Protein AF-A0A438E6S5-F1 (afdb_monomer_lite)

Foldseek 3Di:
DDDPDDPPVVVVVVVVVVVPDPVVVVVVVVVVVPDQDFDDPPVPPVVRVVVSVVVCVVVCVVVVVVPPDPDDDDPVVVVVVVVVVVVVVVVVVVVVVVVVVVVVVVVVVVVVVVVVVD

Organism: Vitis vinifera (NCBI:txid29760)

Structure (mmCIF, N/CA/C/O backbone):
data_AF-A0A438E6S5-F1
#
_entry.id   AF-A0A438E6S5-F1
#
loop_
_atom_site.group_PDB
_atom_site.id
_atom_site.type_symbol
_atom_site.label_atom_id
_atom_site.label_alt_id
_atom_site.label_comp_id
_atom_site.label_asym_id
_atom_site.label_entity_id
_atom_site.label_seq_id
_atom_site.pdbx_PDB_ins_code
_atom_site.Cartn_x
_atom_site.Cartn_y
_atom_site.Cartn_z
_atom_site.occupancy
_atom_site.B_iso_or_equiv
_atom_site.auth_seq_id
_atom_site.auth_comp_id
_atom_site.auth_asym_id
_atom_site.auth_atom_id
_atom_site.pdbx_PDB_model_num
ATOM 1 N N . MET A 1 1 ? -60.993 33.141 28.123 1.00 36.84 1 MET A N 1
ATOM 2 C CA . MET A 1 1 ? -60.229 31.900 28.367 1.00 36.84 1 MET A CA 1
ATOM 3 C C . MET A 1 1 ? -59.637 31.459 27.041 1.00 36.84 1 MET A C 1
ATOM 5 O O . MET A 1 1 ? -60.372 30.963 26.200 1.00 36.84 1 MET A O 1
ATOM 9 N N . GLU A 1 2 ? -58.351 31.720 26.813 1.00 39.44 2 GLU A N 1
ATOM 10 C CA . GLU A 1 2 ? -57.650 31.213 25.629 1.00 39.44 2 GLU A CA 1
ATOM 11 C C . GLU A 1 2 ? -57.280 29.751 25.855 1.00 39.44 2 GLU A C 1
ATOM 13 O O . GLU A 1 2 ? -56.467 29.419 26.720 1.00 39.44 2 GLU A O 1
ATOM 18 N N . ILE A 1 3 ? -57.903 28.869 25.080 1.00 45.84 3 ILE A N 1
ATOM 19 C CA . ILE A 1 3 ? -57.551 27.455 25.044 1.00 45.84 3 ILE A CA 1
ATOM 20 C C . ILE A 1 3 ? -56.263 27.357 24.223 1.00 45.84 3 ILE A C 1
ATOM 22 O O . ILE A 1 3 ? -56.289 27.427 22.994 1.00 45.84 3 ILE A O 1
ATOM 26 N N . LYS A 1 4 ? -55.117 27.254 24.904 1.00 43.62 4 LYS A N 1
ATOM 27 C CA . LYS A 1 4 ? -53.828 27.002 24.252 1.00 43.62 4 LYS A CA 1
ATOM 28 C C . LYS A 1 4 ? -53.909 25.664 23.518 1.00 43.62 4 LYS A C 1
ATOM 30 O O . LYS A 1 4 ? -54.104 24.628 24.151 1.00 43.62 4 LYS A O 1
ATOM 35 N N . LYS A 1 5 ? -53.764 25.690 22.189 1.00 53.12 5 LYS A N 1
ATOM 36 C CA . LYS A 1 5 ? -53.598 24.468 21.395 1.00 53.12 5 LYS A CA 1
ATOM 37 C C . LYS A 1 5 ? -52.369 23.715 21.905 1.00 53.12 5 LYS A C 1
ATOM 39 O O . LYS A 1 5 ? -51.329 24.311 22.177 1.00 53.12 5 LYS A O 1
ATOM 44 N N . ASN A 1 6 ? -52.535 22.414 22.097 1.00 49.59 6 ASN A N 1
ATOM 45 C CA . ASN A 1 6 ? -51.537 21.534 22.681 1.00 49.59 6 ASN A CA 1
ATOM 46 C C . ASN A 1 6 ? -50.340 21.434 21.716 1.00 49.59 6 ASN A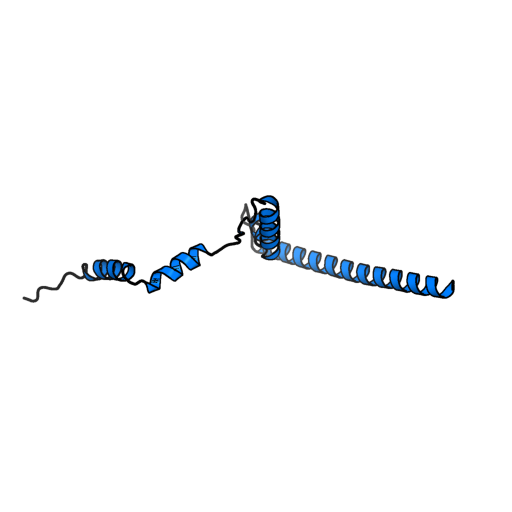 C 1
ATOM 48 O O . ASN A 1 6 ? -50.488 20.946 20.600 1.00 49.59 6 ASN A O 1
ATOM 52 N N . ASN A 1 7 ? -49.151 21.874 22.139 1.00 52.03 7 ASN A N 1
ATOM 53 C CA . ASN A 1 7 ? -47.928 21.936 21.315 1.00 52.03 7 ASN A CA 1
ATOM 54 C C . ASN A 1 7 ? -47.437 20.567 20.783 1.00 52.03 7 ASN A C 1
ATOM 56 O O . ASN A 1 7 ? -46.443 20.500 20.064 1.00 52.03 7 ASN A O 1
ATOM 60 N N . ASN A 1 8 ? -48.116 19.474 21.138 1.00 50.16 8 ASN A N 1
ATOM 61 C CA . ASN A 1 8 ? -47.724 18.108 20.806 1.00 50.16 8 ASN A CA 1
ATOM 62 C C . ASN A 1 8 ? -48.257 17.620 19.446 1.00 50.16 8 ASN A C 1
ATOM 64 O O . ASN A 1 8 ? -47.701 16.666 18.907 1.00 50.16 8 ASN A O 1
ATOM 68 N N . GLU A 1 9 ? -49.273 18.261 18.858 1.00 50.72 9 GLU A N 1
ATOM 69 C CA . GLU A 1 9 ? -49.809 17.846 17.545 1.00 50.72 9 GLU A CA 1
ATOM 70 C C . GLU A 1 9 ? -48.877 18.236 16.381 1.00 50.72 9 GLU A C 1
ATOM 72 O O . GLU A 1 9 ? -48.702 17.461 15.438 1.00 50.72 9 GLU A O 1
ATOM 77 N N . SER A 1 10 ? -48.157 19.358 16.509 1.00 48.53 10 SER A N 1
ATOM 78 C CA . SER A 1 10 ? -47.270 19.888 15.459 1.00 48.53 10 SER A CA 1
ATOM 79 C C . SER A 1 10 ? -46.123 18.937 15.082 1.00 48.53 10 SER A C 1
ATOM 81 O O . SER A 1 10 ? -45.764 18.827 13.910 1.00 48.53 10 SER A O 1
ATOM 83 N N . TYR A 1 11 ? -45.575 18.188 16.046 1.00 52.12 11 TYR A N 1
ATOM 84 C CA . TYR A 1 11 ? -44.462 17.262 15.791 1.00 52.12 11 TYR A CA 1
ATOM 85 C C . TYR A 1 11 ? -44.908 15.955 15.127 1.00 52.12 11 TYR A C 1
ATOM 87 O O . TYR A 1 11 ? -44.138 15.338 14.387 1.00 52.12 11 TYR A O 1
ATOM 95 N N . SER A 1 12 ? -46.144 15.523 15.387 1.00 51.56 12 SER A N 1
ATOM 96 C CA . SER A 1 12 ? -46.706 14.310 14.790 1.00 51.56 12 SER A CA 1
ATOM 97 C C . SER A 1 12 ? -47.113 14.521 13.331 1.00 51.56 12 SER A C 1
ATOM 99 O O . SER A 1 12 ? -46.824 13.668 12.492 1.00 51.56 12 SER A O 1
ATOM 101 N N . GLU A 1 13 ? -47.676 15.689 13.010 1.00 55.78 13 GLU A N 1
ATOM 102 C CA . GLU A 1 13 ? -48.055 16.066 11.646 1.00 55.78 13 GLU A CA 1
ATOM 103 C C . GLU A 1 13 ? -46.830 16.310 10.762 1.00 55.78 13 GLU A C 1
ATOM 105 O O . GLU A 1 13 ? -46.751 15.737 9.676 1.00 55.78 13 GLU A O 1
ATOM 110 N N . ALA A 1 14 ? -45.815 17.025 11.265 1.00 56.00 14 ALA A N 1
ATOM 111 C CA . ALA A 1 14 ? -44.563 17.237 10.537 1.00 56.00 14 ALA A CA 1
ATOM 112 C C . ALA A 1 14 ? -43.899 15.903 10.150 1.00 56.00 14 ALA A C 1
ATOM 114 O O . ALA A 1 14 ? -43.452 15.716 9.020 1.00 56.00 14 ALA A O 1
ATOM 115 N N . ARG A 1 15 ? -43.888 14.917 11.059 1.00 53.41 15 ARG A N 1
ATOM 116 C CA . ARG A 1 15 ? -43.312 13.584 10.808 1.00 53.41 15 ARG A CA 1
ATOM 117 C C . ARG A 1 15 ? -44.060 12.800 9.723 1.00 53.41 15 ARG A C 1
ATOM 119 O O . ARG A 1 15 ? -43.430 12.030 8.999 1.00 53.41 15 ARG A O 1
ATOM 126 N N . LEU A 1 16 ? -45.375 12.983 9.611 1.00 54.84 16 LEU A N 1
ATOM 127 C CA . LEU A 1 16 ? -46.201 12.366 8.568 1.00 54.84 16 LEU A CA 1
ATOM 128 C C . LEU A 1 16 ? -46.082 13.107 7.226 1.00 54.84 16 LEU A C 1
ATOM 130 O O . LEU A 1 16 ? -46.126 12.473 6.172 1.00 54.84 16 LEU A O 1
ATOM 134 N N . GLU A 1 17 ? -45.862 14.420 7.254 1.00 54.72 17 GLU A N 1
ATOM 135 C CA . GLU A 1 17 ? -45.650 15.259 6.071 1.00 54.72 17 GLU A CA 1
ATOM 136 C C . GLU A 1 17 ? -44.312 14.950 5.374 1.00 54.72 17 GLU A C 1
ATOM 138 O O . GLU A 1 17 ? -44.272 14.789 4.151 1.00 54.72 17 GLU A O 1
ATOM 143 N N . TYR A 1 18 ? -43.239 14.709 6.139 1.00 55.97 18 TYR A N 1
ATOM 144 C CA . TYR A 1 18 ? -41.936 14.288 5.597 1.00 55.97 18 TYR A CA 1
ATOM 145 C C . TYR A 1 18 ? -41.964 12.935 4.865 1.00 55.97 18 TYR A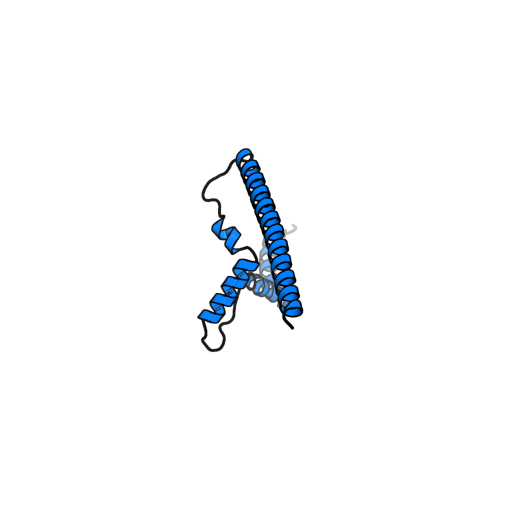 C 1
ATOM 147 O O . TYR A 1 18 ? -41.136 12.698 3.987 1.00 55.97 18 TYR A O 1
ATOM 155 N N . LEU A 1 19 ? -42.911 12.048 5.188 1.00 53.31 19 LEU A N 1
ATOM 156 C CA . LEU A 1 19 ? -43.053 10.736 4.538 1.00 53.31 19 LEU A CA 1
ATOM 157 C C . LEU A 1 19 ? -43.892 10.783 3.247 1.00 53.31 19 LEU A C 1
ATOM 159 O O . LEU A 1 19 ? -43.928 9.799 2.500 1.00 53.31 19 LEU A O 1
ATOM 163 N N . ARG A 1 20 ? -44.567 11.907 2.970 1.00 51.16 20 ARG A N 1
ATOM 164 C CA . ARG A 1 20 ? -45.484 12.078 1.831 1.00 51.16 20 ARG A CA 1
ATOM 165 C C . ARG A 1 20 ? -44.813 12.709 0.601 1.00 51.16 20 ARG A C 1
ATOM 167 O O . ARG A 1 20 ? -45.317 12.532 -0.506 1.00 51.16 20 ARG A O 1
ATOM 174 N N . THR A 1 21 ? -43.674 13.388 0.748 1.00 51.06 21 THR A N 1
ATOM 175 C CA . THR A 1 21 ? -42.969 14.038 -0.371 1.00 51.06 21 THR A CA 1
ATOM 176 C C . THR A 1 21 ? -42.160 13.024 -1.208 1.00 51.06 21 THR A C 1
ATOM 178 O O . THR A 1 21 ? -41.322 12.302 -0.667 1.00 51.06 21 THR A O 1
ATOM 181 N N . PRO A 1 22 ? -42.363 12.929 -2.539 1.00 52.41 22 PRO A N 1
ATOM 182 C CA . PRO A 1 22 ? -41.597 12.017 -3.402 1.00 52.41 22 PRO A CA 1
ATOM 183 C C . PRO A 1 22 ? -40.106 12.375 -3.509 1.00 52.41 22 PRO A C 1
ATOM 185 O O . PRO A 1 22 ? -39.283 11.512 -3.807 1.00 52.41 22 PRO A O 1
ATOM 188 N N . GLU A 1 23 ? -39.751 13.636 -3.249 1.00 52.16 23 GLU A N 1
ATOM 189 C CA . GLU A 1 23 ? -38.403 14.182 -3.457 1.00 52.16 23 GLU A CA 1
ATOM 190 C C . GLU A 1 23 ? -37.382 13.820 -2.365 1.00 52.16 23 GLU A C 1
ATOM 192 O O . GLU A 1 23 ? -36.185 14.035 -2.550 1.00 52.16 23 GLU A O 1
ATOM 197 N N . SER A 1 24 ? -37.817 13.225 -1.249 1.00 50.09 24 SER A N 1
ATOM 198 C CA . SER A 1 24 ? -36.941 12.752 -0.160 1.00 50.09 24 SER A CA 1
ATOM 199 C C . SER A 1 24 ? -36.489 11.289 -0.325 1.00 50.09 24 SER A C 1
ATOM 201 O O . SER A 1 24 ? -35.513 10.846 0.286 1.00 50.09 24 SER A O 1
ATOM 203 N N . ARG A 1 25 ? -37.144 10.528 -1.214 1.00 48.66 25 ARG A N 1
ATOM 204 C CA . ARG A 1 25 ? -36.810 9.130 -1.543 1.00 48.66 25 ARG A CA 1
ATOM 205 C C . ARG A 1 25 ? -35.460 8.909 -2.253 1.00 48.66 25 ARG A C 1
ATOM 207 O O . ARG A 1 25 ? -34.826 7.899 -1.936 1.00 48.66 25 ARG A O 1
ATOM 214 N N . PRO A 1 26 ? -34.937 9.801 -3.126 1.00 52.44 26 PRO A N 1
ATOM 215 C CA . PRO A 1 26 ? -33.657 9.540 -3.782 1.00 52.44 26 PRO A CA 1
ATOM 216 C C . PRO A 1 26 ? -32.486 9.567 -2.796 1.00 52.44 26 PRO A C 1
ATOM 218 O O . PRO A 1 26 ? -31.505 8.861 -3.005 1.00 52.44 26 PRO A O 1
ATOM 221 N N . GLN A 1 27 ? -32.566 10.333 -1.700 1.00 51.75 27 GLN A N 1
ATOM 222 C CA . GLN A 1 27 ? -31.463 10.416 -0.737 1.00 51.75 27 GLN A CA 1
ATOM 223 C C . GLN A 1 27 ? -31.280 9.118 0.057 1.00 51.75 27 GLN A C 1
ATOM 225 O O . GLN A 1 27 ? -30.138 8.743 0.324 1.00 51.75 27 GLN A O 1
ATOM 230 N N . LEU A 1 28 ? -32.366 8.404 0.378 1.00 52.62 28 LEU A N 1
ATOM 231 C CA . LEU A 1 28 ? -32.299 7.119 1.078 1.00 52.62 28 LEU A CA 1
ATOM 232 C C . LEU A 1 28 ? -31.751 6.012 0.163 1.00 52.62 28 LEU A C 1
ATOM 234 O O . LEU A 1 28 ? -30.877 5.248 0.577 1.00 52.62 28 LEU A O 1
ATOM 238 N N . GLU A 1 29 ? -32.184 5.978 -1.101 1.00 54.56 29 GLU A N 1
ATOM 239 C CA . GLU A 1 29 ? -31.634 5.066 -2.111 1.00 54.56 29 GLU A CA 1
ATOM 240 C C . GLU A 1 29 ? -30.152 5.367 -2.386 1.00 54.56 29 GLU A C 1
ATOM 242 O O . GLU A 1 29 ? -29.328 4.455 -2.360 1.00 54.56 29 GLU A O 1
ATOM 247 N N . LEU A 1 30 ? -29.761 6.641 -2.526 1.00 52.91 30 LEU A N 1
ATOM 248 C CA . LEU A 1 30 ? -28.362 7.070 -2.679 1.00 52.91 30 LEU A CA 1
ATOM 249 C C . LEU A 1 30 ? -27.490 6.706 -1.465 1.00 52.91 30 LEU A C 1
ATOM 251 O O . LEU A 1 30 ? -26.311 6.384 -1.630 1.00 52.91 30 LEU A O 1
ATOM 255 N N . GLN A 1 31 ? -28.041 6.720 -0.247 1.00 53.09 31 GLN A N 1
ATOM 256 C CA . GLN A 1 31 ? -27.329 6.287 0.961 1.00 53.09 31 GLN A CA 1
ATOM 257 C C . GLN A 1 31 ? -27.086 4.773 0.974 1.00 53.09 31 GLN A C 1
ATOM 259 O O . GLN A 1 31 ? -26.007 4.340 1.381 1.00 53.09 31 GLN A O 1
ATOM 264 N N . GLN A 1 32 ? -28.028 3.977 0.457 1.00 51.97 32 GLN A N 1
ATOM 265 C CA . GLN A 1 32 ? -27.850 2.535 0.241 1.00 51.97 32 GLN A CA 1
ATOM 266 C C . GLN A 1 32 ? -26.841 2.231 -0.878 1.00 51.97 32 GLN A C 1
ATOM 268 O O . GLN A 1 32 ? -26.284 1.132 -0.938 1.00 51.97 32 GLN A O 1
ATOM 273 N N . LEU A 1 33 ? -26.539 3.206 -1.748 1.00 53.94 33 LEU A N 1
ATOM 274 C CA . LEU A 1 33 ? -25.491 3.067 -2.758 1.00 53.94 33 LEU A CA 1
ATOM 275 C C . LEU A 1 33 ? -24.055 3.229 -2.205 1.00 53.94 33 LEU A C 1
ATOM 277 O O . LEU A 1 33 ? -23.101 3.094 -2.977 1.00 53.94 33 LEU A O 1
ATOM 281 N N . ARG A 1 34 ? -23.865 3.481 -0.901 1.00 65.00 34 ARG A N 1
ATOM 282 C CA . ARG A 1 34 ? -22.537 3.659 -0.284 1.00 65.00 34 ARG A CA 1
ATOM 283 C C . ARG A 1 34 ? -21.793 2.322 -0.150 1.00 65.00 34 ARG A C 1
ATOM 285 O O . ARG A 1 34 ? -22.156 1.482 0.663 1.00 65.00 34 ARG A O 1
ATOM 292 N N . GLY A 1 35 ? -20.724 2.135 -0.930 1.00 78.19 35 GLY A N 1
ATOM 293 C CA . GLY A 1 35 ? -19.821 0.980 -0.824 1.00 78.19 35 GLY A CA 1
ATOM 294 C C . GLY A 1 35 ? -19.293 0.470 -2.167 1.0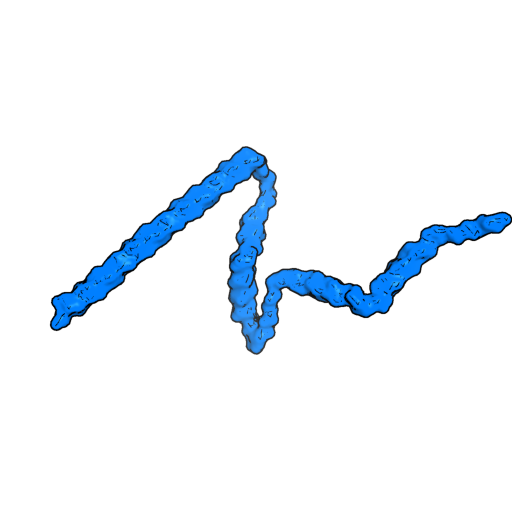0 78.19 35 GLY A C 1
ATOM 295 O O . GLY A 1 35 ? -19.704 0.919 -3.238 1.00 78.19 35 GLY A O 1
ATOM 296 N N . ILE A 1 36 ? -18.367 -0.490 -2.119 1.00 86.00 36 ILE A N 1
ATOM 297 C CA . ILE A 1 36 ? -17.840 -1.155 -3.319 1.00 86.00 36 ILE A CA 1
ATOM 298 C C . ILE A 1 36 ? -18.803 -2.268 -3.699 1.00 86.00 36 ILE A C 1
ATOM 300 O O . ILE A 1 36 ? -18.938 -3.253 -2.982 1.00 86.00 36 ILE A O 1
ATOM 304 N N . ARG A 1 37 ? -19.472 -2.109 -4.839 1.00 88.00 37 ARG A N 1
ATOM 305 C CA . ARG A 1 37 ? -20.431 -3.084 -5.361 1.00 88.00 37 ARG A CA 1
ATOM 306 C C . ARG A 1 37 ? -20.089 -3.436 -6.794 1.00 88.00 37 ARG A C 1
ATOM 308 O O . ARG A 1 37 ? -19.539 -2.615 -7.534 1.00 88.00 37 ARG A O 1
ATOM 315 N N . VAL A 1 38 ? -20.409 -4.666 -7.170 1.00 88.62 38 VAL A N 1
ATOM 316 C CA . VAL A 1 38 ? -20.160 -5.203 -8.506 1.00 88.62 38 VAL A CA 1
ATOM 317 C C . VAL A 1 38 ? -21.368 -6.041 -8.901 1.00 88.62 38 VAL A C 1
ATOM 319 O O . VAL A 1 38 ? -21.853 -6.835 -8.101 1.00 88.62 38 VAL A O 1
ATOM 322 N N . LYS A 1 39 ? -21.871 -5.843 -10.121 1.00 91.56 39 LYS A N 1
ATOM 323 C CA . LYS A 1 39 ? -22.909 -6.700 -10.696 1.00 91.56 39 LYS A CA 1
ATOM 324 C C . LYS A 1 39 ? -22.239 -7.940 -11.280 1.00 91.56 39 LYS A C 1
ATOM 326 O O . LYS A 1 39 ? -21.283 -7.810 -12.042 1.00 91.56 39 LYS A O 1
ATOM 331 N N . VAL A 1 40 ? -22.750 -9.120 -10.944 1.00 94.38 40 VAL A N 1
ATOM 332 C CA . VAL A 1 40 ? -22.317 -10.369 -11.577 1.00 94.38 40 VAL A CA 1
ATOM 333 C C . VAL A 1 40 ? -22.962 -10.441 -12.958 1.00 94.38 40 VAL A C 1
ATOM 335 O O . VAL A 1 40 ? -24.185 -10.388 -13.083 1.00 94.38 40 VAL A O 1
ATOM 338 N N . LEU A 1 41 ? -22.136 -10.508 -13.998 1.00 92.00 41 LEU A N 1
ATOM 339 C CA . LEU A 1 41 ? -22.583 -10.659 -15.380 1.00 92.00 41 LEU A CA 1
ATOM 340 C C . LEU A 1 41 ? -22.344 -12.101 -15.825 1.00 92.00 41 LEU A C 1
ATOM 342 O O . LEU A 1 41 ? -21.338 -12.704 -15.451 1.00 92.00 41 LEU A O 1
ATOM 346 N N . ASN A 1 42 ? -23.262 -12.645 -16.626 1.00 91.50 42 ASN A N 1
ATOM 347 C CA . ASN A 1 42 ? -23.131 -13.957 -17.274 1.00 91.50 42 ASN A CA 1
ATOM 348 C C . ASN A 1 42 ? -22.846 -15.119 -16.301 1.00 91.50 42 ASN A C 1
ATOM 350 O O . ASN A 1 42 ? -22.124 -16.049 -16.642 1.00 91.50 42 ASN A O 1
ATOM 354 N N . GLY A 1 43 ? -23.346 -15.032 -15.062 1.00 92.31 43 GLY A N 1
ATOM 355 C CA . GLY A 1 43 ? -23.106 -16.039 -14.022 1.00 92.31 43 GLY A CA 1
ATOM 356 C C . GLY A 1 43 ? -21.651 -16.146 -13.536 1.00 92.31 43 GLY A C 1
ATOM 357 O O . GLY A 1 43 ? -21.347 -17.028 -12.740 1.00 92.31 43 GLY A O 1
ATOM 358 N N . ASN A 1 44 ? -20.743 -15.261 -13.968 1.00 93.44 44 ASN A N 1
ATOM 359 C CA . ASN A 1 44 ? -19.322 -15.349 -13.630 1.00 93.44 44 ASN A CA 1
ATOM 360 C C . ASN A 1 44 ? -19.003 -14.605 -12.323 1.00 93.44 44 ASN A C 1
ATOM 362 O O . ASN A 1 44 ? -18.629 -13.426 -12.317 1.00 93.44 44 ASN A O 1
ATOM 366 N N . LEU A 1 45 ? -19.167 -15.312 -11.204 1.00 95.06 45 LEU A N 1
ATOM 367 C CA . LEU A 1 45 ? -18.911 -14.782 -9.865 1.00 95.06 45 LEU A CA 1
ATOM 368 C C . LEU A 1 45 ? -17.425 -14.477 -9.625 1.00 95.06 45 LEU A C 1
ATOM 370 O O . LEU A 1 45 ? -17.112 -13.425 -9.072 1.00 95.06 45 LEU A O 1
ATOM 374 N N . GLU A 1 46 ? -16.508 -15.343 -10.064 1.00 95.56 46 GLU A N 1
ATOM 375 C CA . GLU A 1 46 ? -15.070 -15.145 -9.835 1.00 95.56 46 GLU A CA 1
ATOM 376 C C . GLU A 1 46 ? -14.560 -13.836 -10.435 1.00 95.56 46 GLU A C 1
ATOM 378 O O . GLU A 1 46 ? -13.878 -13.055 -9.770 1.00 95.56 46 GLU A O 1
ATOM 383 N N . SER A 1 47 ? -14.956 -13.542 -11.674 1.00 93.81 47 SER A N 1
ATOM 384 C CA . SER A 1 47 ? -14.568 -12.296 -12.336 1.00 93.81 47 SER A CA 1
ATOM 385 C C . SER A 1 47 ? -15.105 -11.078 -11.586 1.00 93.81 47 SER A C 1
ATOM 387 O O . SER A 1 47 ? -14.392 -10.086 -11.408 1.00 93.81 47 SER A O 1
ATOM 389 N N . ALA A 1 48 ? -16.343 -11.156 -11.091 1.00 95.50 48 ALA A N 1
ATOM 390 C CA . ALA A 1 48 ? -16.940 -10.093 -10.291 1.00 95.50 48 ALA A CA 1
ATOM 391 C C . ALA A 1 48 ? -16.197 -9.891 -8.958 1.00 95.50 48 ALA A C 1
ATOM 393 O O . ALA A 1 48 ? -15.950 -8.747 -8.566 1.00 95.50 48 ALA A O 1
ATOM 394 N N . LEU A 1 49 ? -15.778 -10.974 -8.297 1.00 95.69 49 LEU A N 1
ATOM 395 C CA . LEU A 1 49 ? -14.994 -10.927 -7.061 1.00 95.69 49 LEU A CA 1
ATOM 396 C C . LEU A 1 49 ? -13.597 -10.340 -7.284 1.00 95.69 49 LEU A C 1
ATOM 398 O O . LEU A 1 49 ? -13.171 -9.495 -6.499 1.00 95.69 49 LEU A O 1
ATOM 402 N N . ILE A 1 50 ? -12.911 -10.682 -8.378 1.00 95.56 50 ILE A N 1
ATOM 403 C CA . ILE A 1 50 ? -11.611 -10.085 -8.730 1.00 95.56 50 ILE A CA 1
ATOM 404 C C . ILE A 1 50 ? -11.754 -8.573 -8.936 1.00 95.56 50 ILE A C 1
ATOM 406 O O . ILE A 1 50 ? -10.937 -7.785 -8.451 1.00 95.56 50 ILE A O 1
ATOM 410 N N . VAL A 1 51 ? -12.806 -8.141 -9.637 1.00 94.50 51 VAL A N 1
ATOM 411 C CA . VAL A 1 51 ? -13.092 -6.715 -9.844 1.00 94.50 51 VAL A CA 1
ATOM 412 C C . VAL A 1 51 ? -13.395 -6.023 -8.514 1.00 94.50 51 VAL A C 1
ATOM 414 O O . VAL A 1 51 ? -12.882 -4.928 -8.264 1.00 94.50 51 VAL A O 1
ATOM 417 N N . MET A 1 52 ? -14.179 -6.660 -7.644 1.00 94.81 52 MET A N 1
ATOM 418 C CA . MET A 1 52 ? -14.485 -6.147 -6.309 1.00 94.81 52 MET A CA 1
ATOM 419 C C . MET A 1 52 ? -13.210 -6.001 -5.471 1.00 94.81 52 MET A C 1
ATOM 421 O O . MET A 1 52 ? -12.968 -4.928 -4.919 1.00 94.81 52 MET A O 1
ATOM 425 N N . GLN A 1 53 ? -12.358 -7.027 -5.444 1.00 94.25 53 GLN A N 1
ATOM 426 C CA . GLN A 1 53 ? -11.094 -7.037 -4.712 1.00 94.25 53 GLN A CA 1
ATOM 427 C C . GLN A 1 53 ? -10.148 -5.942 -5.209 1.00 94.25 53 GLN A C 1
ATOM 429 O O . GLN A 1 53 ? -9.602 -5.193 -4.402 1.00 94.25 53 GLN A O 1
ATOM 434 N N . ARG A 1 54 ? -9.989 -5.781 -6.528 1.00 94.81 54 ARG A N 1
ATOM 435 C CA . ARG A 1 54 ? -9.159 -4.708 -7.098 1.00 94.81 54 ARG A CA 1
ATOM 436 C C . ARG A 1 54 ? -9.663 -3.328 -6.685 1.00 94.81 54 ARG A C 1
ATOM 438 O O . ARG A 1 54 ? -8.863 -2.510 -6.237 1.00 94.81 54 ARG A O 1
ATOM 445 N N . LYS A 1 55 ? -10.979 -3.085 -6.772 1.00 93.31 55 LYS A N 1
ATOM 446 C CA . LYS A 1 55 ? -11.588 -1.821 -6.322 1.00 93.31 55 LYS A CA 1
ATOM 447 C C . LYS A 1 55 ? -11.401 -1.594 -4.817 1.00 93.31 55 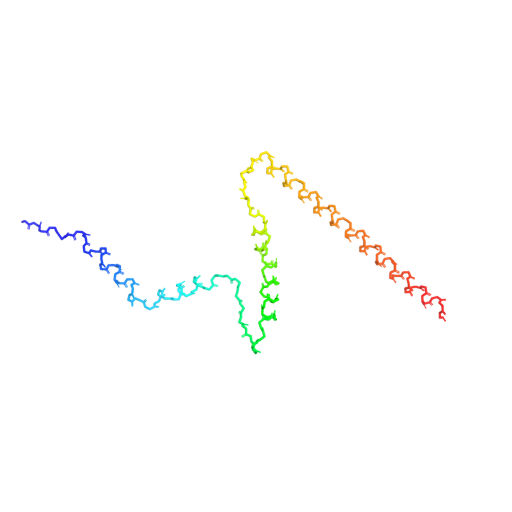LYS A C 1
ATOM 449 O O . LYS A 1 55 ? -11.158 -0.463 -4.399 1.00 93.31 55 LYS A O 1
ATOM 454 N N . MET A 1 56 ? -11.476 -2.654 -4.013 1.00 93.44 56 MET A N 1
ATOM 455 C CA . MET A 1 56 ? -11.246 -2.639 -2.561 1.00 93.44 56 MET A CA 1
ATOM 456 C C . MET A 1 56 ? -9.789 -2.332 -2.201 1.00 93.44 56 MET A C 1
ATOM 458 O O . MET A 1 56 ? -9.501 -1.584 -1.267 1.00 93.44 56 MET A O 1
ATOM 462 N N . GLN A 1 57 ? -8.850 -2.862 -2.972 1.00 94.06 57 GLN A N 1
ATOM 463 C CA . GLN A 1 57 ? -7.428 -2.606 -2.789 1.00 94.06 57 GLN A CA 1
ATOM 464 C C . GLN A 1 57 ? -7.050 -1.182 -3.174 1.00 94.06 57 GLN A C 1
ATOM 466 O O . GLN A 1 57 ? -6.348 -0.510 -2.416 1.00 94.06 57 GLN A O 1
ATOM 471 N N . SER A 1 58 ? -7.534 -0.706 -4.324 1.00 92.00 58 SER A N 1
ATOM 472 C CA . SER A 1 58 ? -7.228 0.635 -4.826 1.00 92.00 58 SER A CA 1
ATOM 473 C C . SER A 1 58 ? -7.842 1.740 -3.971 1.00 92.00 58 SER A C 1
ATOM 475 O O . SER A 1 58 ? -7.218 2.782 -3.803 1.00 92.00 58 SER A O 1
ATOM 477 N N . SER A 1 59 ? -9.033 1.517 -3.400 1.00 90.50 59 SER A N 1
ATOM 478 C CA . SER A 1 59 ? -9.659 2.471 -2.473 1.00 90.50 59 SER A CA 1
ATOM 479 C C . SER A 1 59 ? -8.924 2.569 -1.132 1.00 90.50 59 SER A C 1
ATOM 481 O O . SER A 1 59 ? -9.160 3.495 -0.362 1.00 90.50 59 SER A O 1
ATOM 483 N N . GLY A 1 60 ? -8.038 1.615 -0.834 1.00 88.88 60 GLY A N 1
ATOM 484 C CA . GLY A 1 60 ? -7.312 1.545 0.428 1.00 88.88 60 GLY A CA 1
ATOM 485 C C . GLY A 1 60 ? -8.131 0.979 1.589 1.00 88.88 60 GLY A C 1
ATOM 486 O O . GLY A 1 60 ? -7.570 0.820 2.674 1.00 88.88 60 GLY A O 1
ATOM 487 N N . ILE A 1 61 ? -9.403 0.613 1.379 1.00 88.62 61 ILE A N 1
ATOM 488 C CA . ILE A 1 61 ? -10.264 0.079 2.443 1.00 88.62 61 ILE A CA 1
ATOM 489 C C . ILE A 1 61 ? -9.735 -1.256 2.981 1.00 88.62 61 ILE A C 1
ATOM 491 O O . ILE A 1 61 ? -9.745 -1.460 4.188 1.00 88.62 61 ILE A O 1
ATOM 495 N N . GLU A 1 62 ? -9.142 -2.110 2.132 1.00 92.19 62 GLU A N 1
ATOM 496 C CA . GLU A 1 62 ? -8.494 -3.352 2.593 1.00 92.19 62 GLU A CA 1
ATOM 497 C C . GLU A 1 62 ? -7.401 -3.060 3.632 1.00 92.19 62 GLU A C 1
ATOM 499 O O . GLU A 1 62 ? -7.261 -3.766 4.629 1.00 92.19 62 GLU A O 1
ATOM 504 N N . ARG A 1 63 ? -6.624 -1.990 3.418 1.00 91.50 63 ARG A N 1
ATOM 505 C CA . ARG A 1 63 ? -5.556 -1.601 4.342 1.00 91.50 63 ARG A CA 1
ATOM 506 C C . ARG A 1 63 ? -6.121 -1.045 5.637 1.00 91.50 63 ARG A C 1
ATOM 508 O O . ARG A 1 63 ? -5.482 -1.233 6.660 1.00 91.50 63 ARG A O 1
ATOM 515 N N . LEU A 1 64 ? -7.255 -0.349 5.589 1.00 89.38 64 LEU A N 1
ATOM 516 C CA . LEU A 1 64 ? -7.923 0.164 6.783 1.00 89.38 64 LEU A CA 1
ATOM 517 C C . LEU A 1 64 ? -8.459 -0.986 7.636 1.00 89.38 64 LEU A C 1
ATOM 519 O O . LEU A 1 64 ? -8.147 -1.031 8.818 1.00 89.38 64 LEU A O 1
ATOM 523 N N . ILE A 1 65 ? -9.137 -1.955 7.013 1.00 88.94 65 ILE A N 1
ATOM 524 C CA . ILE A 1 65 ? -9.667 -3.150 7.684 1.00 88.94 65 ILE A CA 1
ATOM 525 C C . ILE A 1 65 ? -8.526 -3.978 8.291 1.00 88.94 65 ILE A C 1
ATOM 527 O O . ILE A 1 65 ? -8.531 -4.285 9.473 1.00 88.94 65 ILE A O 1
ATOM 531 N N . LYS A 1 66 ? -7.473 -4.283 7.523 1.00 90.44 66 LYS A N 1
ATOM 532 C CA . LYS A 1 66 ? -6.337 -5.077 8.033 1.00 90.44 66 LYS A CA 1
ATOM 533 C C . LYS A 1 66 ? -5.511 -4.371 9.111 1.00 90.44 66 LYS A C 1
ATOM 535 O O . LYS A 1 66 ? -4.776 -5.031 9.837 1.00 90.44 66 LYS A O 1
ATOM 540 N N . ARG A 1 67 ? -5.548 -3.037 9.161 1.00 87.88 67 ARG A N 1
ATOM 541 C CA . ARG A 1 67 ? -4.822 -2.223 10.153 1.00 87.88 67 ARG A CA 1
ATOM 542 C C . ARG A 1 67 ? -5.708 -1.800 11.317 1.00 87.88 67 ARG A C 1
ATOM 544 O O . ARG A 1 67 ? -5.295 -0.926 12.082 1.00 87.88 67 ARG A O 1
ATOM 551 N N . GLU A 1 68 ? -6.904 -2.365 11.424 1.00 87.06 68 GLU A N 1
ATOM 552 C CA . GLU A 1 68 ? -7.786 -2.117 12.549 1.00 87.06 68 GLU A CA 1
ATOM 553 C C . GLU A 1 68 ? -7.034 -2.382 13.860 1.00 87.06 68 GLU A C 1
ATOM 555 O O . GLU A 1 68 ? -6.338 -3.388 14.023 1.00 87.06 68 GLU A O 1
ATOM 560 N N . GLN A 1 69 ? -7.078 -1.403 14.764 1.00 82.56 69 GLN A N 1
ATOM 561 C CA . GLN A 1 69 ? -6.352 -1.479 16.025 1.00 82.56 69 GLN A CA 1
ATOM 562 C C . GLN A 1 69 ? -7.137 -2.364 16.986 1.00 82.56 69 GLN A C 1
ATOM 564 O O . GLN A 1 69 ? -8.195 -1.970 17.464 1.00 82.56 69 GLN A O 1
ATOM 569 N N . THR A 1 70 ? -6.592 -3.537 17.303 1.00 88.19 70 THR A N 1
ATOM 570 C CA . THR A 1 70 ? -7.157 -4.435 18.322 1.00 88.19 70 THR A CA 1
ATOM 571 C C . THR A 1 70 ? -6.939 -3.922 19.746 1.00 88.19 70 THR A C 1
ATOM 573 O O . THR A 1 70 ? -7.654 -4.313 20.661 1.00 88.19 70 THR A O 1
ATOM 576 N N . HIS A 1 71 ? -5.951 -3.046 19.942 1.00 91.19 71 HIS A N 1
ATOM 577 C CA . HIS A 1 71 ? -5.577 -2.481 21.235 1.00 91.19 71 HIS A CA 1
ATOM 578 C C . HIS A 1 71 ? -5.221 -0.998 21.111 1.00 91.19 71 HIS A C 1
ATOM 580 O O . HIS A 1 71 ? -4.875 -0.499 20.037 1.00 91.19 71 HIS A O 1
ATOM 586 N N . HIS A 1 72 ? -5.283 -0.289 22.239 1.00 93.38 72 HIS A N 1
ATOM 587 C CA . HIS A 1 72 ? -4.912 1.117 22.302 1.00 93.38 72 HIS A CA 1
ATOM 588 C C . HIS A 1 72 ? -3.397 1.305 22.175 1.00 93.38 72 HIS A C 1
ATOM 590 O O . HIS A 1 72 ? -2.622 0.728 22.933 1.00 93.38 72 HIS A O 1
ATOM 596 N N . ILE A 1 73 ? -2.997 2.204 21.276 1.00 93.31 73 ILE A N 1
ATOM 597 C CA . ILE A 1 73 ? -1.613 2.654 21.112 1.00 93.31 73 ILE A CA 1
ATOM 598 C C . ILE A 1 73 ? -1.510 4.102 21.601 1.00 93.31 73 ILE A C 1
ATOM 600 O O . ILE A 1 73 ? -2.270 4.977 21.162 1.00 93.31 73 ILE A O 1
ATOM 604 N N . LYS A 1 74 ? -0.538 4.382 22.474 1.00 96.00 74 LYS A N 1
ATOM 605 C CA . LYS A 1 74 ? -0.308 5.731 23.013 1.00 96.00 74 LYS A CA 1
ATOM 606 C C . LYS A 1 74 ? 0.235 6.685 21.942 1.00 96.00 74 LYS A C 1
ATOM 608 O O . LYS A 1 74 ? 0.823 6.280 20.940 1.00 96.00 74 LYS A O 1
ATOM 613 N N . ASN A 1 75 ? 0.085 7.992 22.156 1.00 96.19 75 ASN A N 1
ATOM 614 C CA . ASN A 1 75 ? 0.497 9.005 21.171 1.00 96.19 75 ASN A CA 1
ATOM 615 C C . ASN A 1 75 ? 2.012 9.021 20.895 1.00 96.19 75 ASN A C 1
ATOM 617 O O . ASN A 1 75 ? 2.425 9.256 19.758 1.00 96.19 75 ASN A O 1
ATOM 621 N N . SER A 1 76 ? 2.842 8.735 21.902 1.00 96.31 76 SER A N 1
ATOM 622 C CA . SER A 1 76 ? 4.294 8.578 21.736 1.00 96.31 76 SER A CA 1
ATOM 623 C C . SER A 1 76 ? 4.628 7.454 20.751 1.00 96.31 76 SER A C 1
ATOM 625 O O . SER A 1 76 ? 5.395 7.653 19.810 1.00 96.31 76 SER A O 1
ATOM 627 N N . GLU A 1 77 ? 3.984 6.301 20.902 1.00 95.81 77 GLU A N 1
ATOM 628 C CA . GLU A 1 77 ? 4.161 5.140 20.030 1.00 95.81 77 GLU A CA 1
ATOM 629 C C . GLU A 1 77 ? 3.615 5.392 18.623 1.00 95.81 77 GLU A C 1
ATOM 631 O O . GLU A 1 77 ? 4.292 5.085 17.639 1.00 95.81 77 GLU A O 1
ATOM 636 N N . LYS A 1 78 ? 2.452 6.049 18.498 1.00 95.12 78 LYS A N 1
ATOM 637 C CA . LYS A 1 78 ? 1.905 6.472 17.196 1.00 95.12 78 LYS A CA 1
ATOM 638 C C . LYS A 1 78 ? 2.915 7.309 16.404 1.00 95.12 78 LYS A C 1
ATOM 640 O O . LYS A 1 78 ? 3.103 7.067 15.211 1.00 95.12 78 LYS A O 1
ATOM 645 N N . ARG A 1 79 ? 3.610 8.252 17.056 1.00 96.50 79 ARG A N 1
ATOM 646 C CA . ARG A 1 79 ? 4.654 9.081 16.420 1.00 96.50 79 ARG A CA 1
ATOM 647 C C . ARG A 1 79 ? 5.832 8.244 15.927 1.00 96.50 79 ARG A C 1
ATOM 649 O O . ARG A 1 79 ? 6.308 8.452 14.811 1.00 96.50 79 ARG A O 1
ATOM 656 N N . VAL A 1 80 ? 6.284 7.283 16.731 1.00 97.44 80 VAL A N 1
ATOM 657 C CA . VAL A 1 80 ? 7.383 6.381 16.358 1.00 97.44 80 VAL A CA 1
ATOM 658 C C . VAL A 1 80 ? 6.986 5.501 15.170 1.00 97.44 80 VAL A C 1
ATOM 660 O O . VAL A 1 80 ? 7.750 5.387 14.211 1.00 97.44 80 VAL A O 1
ATOM 663 N N . LEU A 1 81 ? 5.779 4.930 15.178 1.00 94.81 81 LEU A N 1
ATOM 664 C CA . LEU A 1 81 ? 5.265 4.110 14.077 1.00 94.81 81 LEU A CA 1
ATOM 665 C C . LEU A 1 81 ? 5.126 4.914 12.780 1.00 94.81 81 LEU A C 1
ATOM 667 O O . LEU A 1 81 ? 5.523 4.435 11.716 1.00 94.81 81 LEU A O 1
ATOM 671 N N . ALA A 1 82 ? 4.621 6.148 12.856 1.00 95.38 82 ALA A N 1
ATOM 672 C CA . ALA A 1 82 ? 4.522 7.038 11.703 1.00 95.38 82 ALA A CA 1
ATOM 673 C C . ALA A 1 82 ? 5.901 7.332 11.090 1.00 95.38 82 ALA A C 1
ATOM 675 O O . ALA A 1 82 ? 6.069 7.204 9.875 1.00 95.38 82 ALA A O 1
ATOM 676 N N . ARG A 1 83 ? 6.907 7.634 11.923 1.00 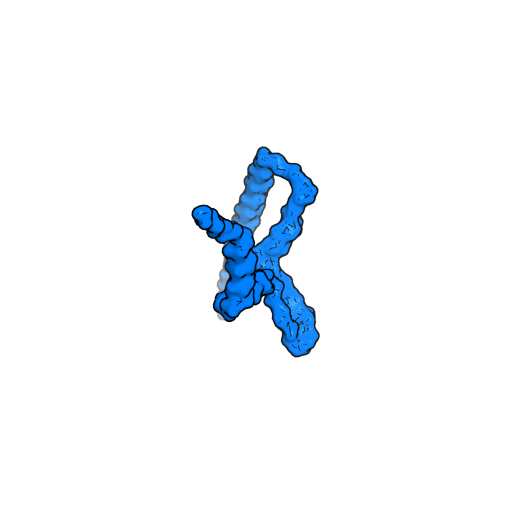97.62 83 ARG A N 1
ATOM 677 C CA . ARG A 1 83 ? 8.292 7.852 11.478 1.00 97.62 83 ARG A CA 1
ATOM 678 C C . ARG A 1 83 ? 8.871 6.613 10.790 1.00 97.62 83 ARG A C 1
ATOM 680 O O . ARG A 1 83 ? 9.356 6.718 9.667 1.00 97.62 83 ARG A O 1
ATOM 687 N N . LYS A 1 84 ? 8.746 5.434 11.409 1.00 97.50 84 LYS A N 1
ATOM 688 C CA . LYS A 1 84 ? 9.217 4.161 10.830 1.00 97.50 84 LYS A CA 1
ATOM 689 C C . LYS A 1 84 ? 8.516 3.823 9.508 1.00 97.50 84 LYS A C 1
ATOM 691 O O . LYS A 1 84 ? 9.123 3.258 8.603 1.00 97.50 84 LYS A O 1
ATOM 696 N N . ASN A 1 85 ? 7.231 4.151 9.369 1.00 95.75 85 ASN A N 1
ATOM 697 C CA . ASN A 1 85 ? 6.492 3.961 8.116 1.00 95.75 85 ASN A CA 1
ATOM 698 C C . ASN A 1 85 ? 6.989 4.891 7.005 1.00 95.75 85 ASN A C 1
ATOM 700 O O . ASN A 1 85 ? 7.119 4.458 5.859 1.00 95.75 85 ASN A O 1
ATOM 704 N N . LEU A 1 86 ? 7.261 6.154 7.341 1.00 97.56 86 LEU A N 1
ATOM 705 C CA . LEU A 1 86 ? 7.798 7.131 6.400 1.00 97.56 86 LEU A CA 1
ATOM 706 C C . LEU A 1 86 ? 9.177 6.705 5.891 1.00 97.56 86 LEU A C 1
ATOM 708 O O . LEU A 1 86 ? 9.399 6.690 4.683 1.00 97.56 86 LEU A O 1
ATOM 712 N N . GLU A 1 87 ? 10.059 6.301 6.798 1.00 97.94 87 GLU A N 1
ATOM 713 C CA . GLU A 1 87 ? 11.406 5.841 6.467 1.00 97.94 87 GLU A CA 1
ATOM 714 C C . GLU A 1 87 ? 11.380 4.620 5.540 1.00 97.94 87 GLU A C 1
ATOM 716 O O . GLU A 1 87 ? 11.975 4.655 4.464 1.00 97.94 87 GLU A O 1
ATOM 721 N N . ARG A 1 88 ? 10.591 3.588 5.875 1.00 97.50 88 ARG A N 1
ATOM 722 C CA . ARG A 1 88 ? 10.409 2.412 5.007 1.00 97.50 88 ARG A CA 1
ATOM 723 C C . ARG A 1 88 ? 9.914 2.784 3.610 1.00 97.50 88 ARG A C 1
ATOM 725 O O . ARG A 1 88 ? 10.359 2.207 2.619 1.00 97.50 88 ARG A O 1
ATOM 732 N N . ARG A 1 89 ? 8.997 3.754 3.513 1.00 97.06 89 ARG A N 1
ATOM 733 C CA . ARG A 1 89 ? 8.489 4.236 2.222 1.00 97.06 89 ARG A CA 1
ATOM 734 C C . ARG A 1 89 ? 9.591 4.911 1.407 1.00 97.06 89 ARG A C 1
ATOM 736 O O . ARG A 1 89 ? 9.700 4.624 0.219 1.00 97.06 89 ARG A O 1
ATOM 743 N N . ILE A 1 90 ? 10.395 5.772 2.027 1.00 97.94 90 ILE A N 1
ATOM 744 C CA . ILE A 1 90 ? 11.507 6.466 1.361 1.00 97.94 90 ILE A CA 1
ATOM 745 C C . ILE A 1 90 ? 12.553 5.456 0.880 1.00 97.94 90 ILE A C 1
ATOM 747 O O . ILE A 1 90 ? 12.892 5.458 -0.300 1.00 97.94 90 ILE A O 1
ATOM 751 N N . GLN A 1 91 ? 12.977 4.529 1.742 1.00 98.00 91 GLN A N 1
ATOM 752 C CA . GLN A 1 91 ? 13.956 3.493 1.396 1.00 98.00 91 GLN A CA 1
ATOM 753 C C . GLN A 1 91 ? 13.487 2.631 0.213 1.00 98.00 91 GLN A C 1
ATOM 755 O O . GLN A 1 91 ? 14.239 2.397 -0.733 1.00 98.00 91 GLN A O 1
ATOM 760 N N . SER A 1 92 ? 12.217 2.209 0.215 1.00 97.50 92 SER A N 1
ATOM 761 C CA . SER A 1 92 ? 11.631 1.443 -0.892 1.00 97.50 92 SER A CA 1
ATOM 762 C C . SER A 1 92 ? 11.592 2.245 -2.200 1.00 97.50 92 SER A C 1
ATOM 764 O O . SER A 1 92 ? 11.915 1.712 -3.263 1.00 97.50 92 SER A O 1
ATOM 766 N N . GLN A 1 93 ? 11.248 3.535 -2.135 1.00 97.81 93 GLN A N 1
ATOM 767 C CA . GLN A 1 93 ? 11.235 4.416 -3.305 1.00 97.81 93 GLN A CA 1
ATOM 768 C C . GLN A 1 93 ? 12.636 4.640 -3.878 1.00 97.81 93 GLN A C 1
ATOM 770 O O . GLN A 1 93 ? 12.815 4.587 -5.095 1.00 97.81 93 GLN A O 1
ATOM 775 N N . GLU A 1 94 ? 13.636 4.875 -3.031 1.00 98.00 94 GLU A N 1
ATOM 776 C CA . GLU A 1 94 ? 15.024 5.024 -3.467 1.00 98.00 94 GLU A CA 1
ATOM 777 C C . GLU A 1 94 ? 15.556 3.751 -4.117 1.00 98.00 94 GLU A C 1
ATOM 779 O O . GLU A 1 94 ? 16.159 3.815 -5.191 1.00 98.00 94 GLU A O 1
ATOM 784 N N . LEU A 1 95 ? 15.283 2.591 -3.516 1.00 97.62 95 LEU A N 1
ATOM 785 C CA . LEU A 1 95 ? 15.640 1.300 -4.092 1.00 97.62 95 LEU A CA 1
ATOM 786 C C . LEU A 1 95 ? 14.996 1.116 -5.472 1.00 97.62 95 LEU A C 1
ATOM 788 O O . LEU A 1 95 ? 15.691 0.787 -6.433 1.00 97.62 95 LEU A O 1
ATOM 792 N N . ALA A 1 96 ? 13.699 1.402 -5.609 1.00 97.69 96 ALA A N 1
ATOM 793 C CA . ALA A 1 96 ? 12.994 1.303 -6.886 1.00 97.69 96 ALA A CA 1
ATOM 794 C C . ALA A 1 96 ? 13.597 2.224 -7.964 1.00 97.69 96 ALA A C 1
ATOM 796 O O . ALA A 1 96 ? 13.743 1.816 -9.118 1.00 97.69 96 ALA A O 1
ATOM 797 N N . ARG A 1 97 ? 14.007 3.447 -7.598 1.00 97.62 97 ARG A N 1
ATOM 798 C CA . ARG A 1 97 ? 14.699 4.373 -8.513 1.00 97.62 97 ARG A CA 1
ATOM 799 C C . ARG A 1 97 ? 16.051 3.819 -8.964 1.00 97.62 97 ARG A C 1
ATOM 801 O O . ARG A 1 97 ? 16.336 3.841 -10.161 1.00 97.62 97 ARG A O 1
ATOM 808 N N . LYS A 1 98 ? 16.856 3.286 -8.036 1.00 97.38 98 LYS A N 1
ATOM 809 C CA . LYS A 1 98 ? 18.161 2.669 -8.339 1.00 97.38 98 LYS A CA 1
ATOM 810 C C . LYS A 1 98 ? 18.005 1.472 -9.279 1.00 97.38 98 LYS A C 1
ATOM 812 O O . LYS A 1 98 ? 18.705 1.392 -10.287 1.00 97.38 98 LYS A O 1
ATOM 817 N N . LEU A 1 99 ? 17.042 0.592 -9.005 1.00 97.38 99 LEU A N 1
ATOM 818 C CA . LEU A 1 99 ? 16.741 -0.564 -9.853 1.00 97.38 99 LEU A CA 1
ATOM 819 C C . LEU A 1 99 ? 16.281 -0.141 -11.250 1.00 97.38 99 LEU A C 1
ATOM 821 O O . LEU A 1 99 ? 16.776 -0.668 -12.243 1.00 97.38 99 LEU A O 1
ATOM 825 N N . LYS A 1 100 ? 15.399 0.861 -11.353 1.00 96.19 100 LYS A N 1
ATOM 826 C CA . LYS A 1 100 ? 14.962 1.406 -12.646 1.00 96.19 100 LYS A CA 1
ATOM 827 C C . LYS A 1 100 ? 16.141 1.947 -13.460 1.00 96.19 100 LYS A C 1
ATOM 829 O O . LYS A 1 100 ? 16.245 1.647 -14.647 1.00 96.19 100 LYS A O 1
ATOM 834 N N . ALA A 1 101 ? 17.044 2.702 -12.834 1.00 96.25 101 ALA A N 1
ATOM 835 C CA . ALA A 1 101 ? 18.241 3.218 -13.496 1.00 96.25 101 ALA A CA 1
ATOM 836 C C . ALA A 1 101 ? 19.163 2.086 -13.984 1.00 96.25 101 ALA A C 1
ATOM 838 O O . ALA A 1 101 ? 19.637 2.118 -15.122 1.00 96.25 101 ALA A O 1
ATOM 839 N N . PHE A 1 102 ? 19.365 1.055 -13.159 1.00 96.50 102 PHE A N 1
ATOM 840 C CA . PHE A 1 102 ? 20.147 -0.122 -13.529 1.00 96.50 102 PHE A CA 1
ATOM 841 C C . PHE A 1 102 ? 19.537 -0.879 -14.715 1.00 96.50 102 PHE A C 1
ATOM 843 O O . PHE A 1 102 ? 20.250 -1.192 -15.669 1.00 96.50 102 PHE A O 1
ATOM 850 N N . LEU A 1 103 ? 18.223 -1.122 -14.700 1.00 95.69 103 LEU A N 1
ATOM 851 C CA . LEU A 1 103 ? 17.512 -1.787 -15.795 1.00 95.69 103 LEU A CA 1
ATOM 852 C C . LEU A 1 103 ? 17.623 -0.996 -17.104 1.00 95.69 103 LEU A C 1
ATOM 854 O O . LEU A 1 103 ? 17.951 -1.572 -18.138 1.00 95.69 103 LEU A O 1
ATOM 858 N N . ILE A 1 104 ? 17.445 0.329 -17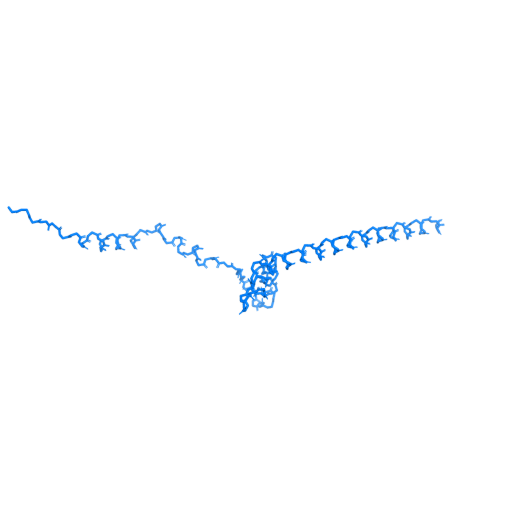.060 1.00 94.25 104 ILE A N 1
ATOM 859 C CA . ILE A 1 104 ? 17.622 1.195 -18.237 1.00 94.25 104 ILE A CA 1
ATOM 860 C C . ILE A 1 104 ? 19.051 1.090 -18.777 1.00 94.25 104 ILE A C 1
ATOM 862 O O . ILE A 1 104 ? 19.240 0.951 -19.986 1.00 94.25 104 ILE A O 1
ATOM 866 N N . LYS A 1 105 ? 20.063 1.121 -17.899 1.00 93.62 105 LYS A N 1
ATOM 867 C CA . LYS A 1 105 ? 21.463 0.934 -18.300 1.00 93.62 105 LYS A CA 1
ATOM 868 C C . LYS A 1 105 ? 21.637 -0.418 -18.997 1.00 93.62 105 LYS A C 1
ATOM 870 O O . LYS A 1 105 ? 22.161 -0.456 -20.102 1.00 93.62 105 LYS A O 1
ATOM 875 N N . LYS A 1 106 ? 21.141 -1.513 -18.418 1.00 92.88 106 LYS A N 1
ATOM 876 C CA . LYS A 1 106 ? 21.246 -2.857 -19.012 1.00 92.88 106 LYS A CA 1
ATOM 877 C C . LYS A 1 106 ? 20.619 -2.943 -20.405 1.00 92.88 106 LYS A C 1
ATOM 879 O O . LYS A 1 106 ? 21.275 -3.437 -21.315 1.00 92.88 106 LYS A O 1
ATOM 884 N N . VAL A 1 107 ? 19.410 -2.411 -20.589 1.00 93.00 107 VAL A N 1
ATOM 885 C CA . VAL A 1 107 ? 18.718 -2.414 -21.891 1.00 93.00 107 VAL A CA 1
ATOM 886 C C . VAL A 1 107 ? 19.482 -1.596 -22.936 1.00 93.00 107 VAL A C 1
ATOM 888 O O . VAL A 1 107 ? 19.644 -2.048 -24.067 1.00 93.00 107 VAL A O 1
ATOM 891 N N . ARG A 1 108 ? 20.009 -0.420 -22.566 1.00 88.88 108 ARG A N 1
ATOM 892 C CA . ARG A 1 108 ? 20.811 0.416 -23.479 1.00 88.88 108 ARG A CA 1
ATOM 893 C C . ARG A 1 108 ? 22.086 -0.291 -23.937 1.00 88.88 108 ARG A C 1
ATOM 895 O O . ARG A 1 108 ? 22.367 -0.304 -25.127 1.00 88.88 108 ARG A O 1
ATOM 902 N N . TYR A 1 109 ? 22.822 -0.908 -23.014 1.00 87.31 109 TYR A N 1
ATOM 903 C CA . TYR A 1 109 ? 24.036 -1.654 -23.354 1.00 87.31 109 TYR A CA 1
ATOM 904 C C . TYR A 1 109 ? 23.741 -2.887 -24.214 1.00 87.31 109 TYR A C 1
ATOM 906 O O . TYR A 1 109 ? 24.506 -3.170 -25.128 1.00 87.31 109 TYR A O 1
ATOM 914 N N . ALA A 1 110 ? 22.641 -3.602 -23.956 1.00 86.50 110 ALA A N 1
ATOM 915 C CA . ALA A 1 110 ? 22.231 -4.726 -24.796 1.00 86.50 110 ALA A CA 1
ATOM 916 C C . ALA A 1 110 ? 21.944 -4.276 -26.237 1.00 86.50 110 ALA A C 1
ATOM 918 O O . ALA A 1 110 ? 22.440 -4.893 -27.172 1.00 86.50 110 ALA A O 1
ATOM 919 N N . ARG A 1 111 ? 21.222 -3.158 -26.407 1.00 83.56 111 ARG A N 1
ATOM 920 C CA . ARG A 1 111 ? 20.912 -2.590 -27.727 1.00 83.56 111 ARG A CA 1
ATOM 921 C C . ARG A 1 111 ? 22.156 -2.117 -28.487 1.00 83.56 111 ARG A C 1
ATOM 923 O O . ARG A 1 111 ? 22.229 -2.318 -29.692 1.00 83.56 111 ARG A O 1
ATOM 930 N N . LEU A 1 112 ? 23.117 -1.485 -27.813 1.00 79.69 112 LEU A N 1
ATOM 931 C CA . LEU A 1 112 ? 24.365 -1.053 -28.458 1.00 79.69 112 LEU A CA 1
ATOM 932 C C . LEU A 1 112 ? 25.208 -2.255 -28.895 1.00 79.69 112 LEU A C 1
ATOM 934 O O . LEU A 1 112 ? 25.665 -2.300 -30.027 1.00 79.69 112 LEU A O 1
ATOM 938 N N . ARG A 1 113 ? 25.298 -3.287 -28.051 1.00 75.88 113 ARG A N 1
ATOM 939 C CA . ARG A 1 113 ? 26.034 -4.515 -28.369 1.00 75.88 113 ARG A CA 1
ATOM 940 C C . ARG A 1 113 ? 25.441 -5.276 -29.561 1.00 75.88 113 ARG A C 1
ATOM 942 O O . ARG A 1 113 ? 26.183 -5.865 -30.328 1.00 75.88 113 ARG A O 1
ATOM 949 N N . THR A 1 114 ? 24.118 -5.257 -29.741 1.00 74.19 114 THR A N 1
ATOM 950 C CA . THR A 1 114 ? 23.479 -5.843 -30.935 1.00 74.19 114 THR A CA 1
ATOM 951 C C . THR A 1 114 ? 23.720 -5.040 -32.212 1.00 74.19 114 THR A C 1
ATOM 953 O O . THR A 1 114 ? 23.612 -5.608 -33.289 1.00 74.19 114 THR A O 1
ATOM 956 N N . LEU A 1 115 ? 24.020 -3.740 -32.106 1.00 72.31 115 LEU A N 1
ATOM 957 C CA . LEU A 1 115 ? 24.324 -2.886 -33.259 1.00 72.31 115 LEU A CA 1
ATOM 958 C C . LEU A 1 115 ? 25.806 -2.932 -33.656 1.00 72.31 115 LEU A C 1
ATOM 960 O O . LEU A 1 115 ? 26.110 -2.628 -34.794 1.00 72.31 115 LEU A O 1
ATOM 964 N N . GLU A 1 116 ? 26.709 -3.313 -32.748 1.00 65.69 116 GLU A N 1
ATOM 965 C CA . GLU A 1 116 ? 28.145 -3.496 -33.038 1.00 65.69 116 GLU A CA 1
ATOM 966 C C . GLU A 1 116 ? 28.480 -4.863 -33.668 1.00 65.69 116 GLU A C 1
ATOM 968 O O . GLU A 1 116 ? 29.600 -5.066 -34.125 1.00 65.69 116 GLU A O 1
ATOM 973 N N . ILE A 1 117 ? 27.542 -5.817 -33.654 1.00 59.25 117 ILE A N 1
ATOM 974 C CA . ILE A 1 117 ? 27.722 -7.183 -34.189 1.00 59.25 117 ILE A CA 1
ATOM 975 C C . ILE A 1 117 ? 27.117 -7.325 -35.610 1.00 59.25 117 ILE A C 1
ATOM 977 O O . ILE A 1 117 ? 27.245 -8.378 -36.232 1.00 59.25 117 ILE A O 1
ATOM 981 N N . LEU A 1 118 ? 26.488 -6.268 -36.139 1.00 48.22 118 LEU A N 1
ATOM 982 C CA . LEU A 1 118 ? 26.001 -6.149 -37.523 1.00 48.22 118 LEU A CA 1
ATOM 983 C C . LEU A 1 118 ? 26.908 -5.208 -38.318 1.00 48.22 118 LEU A C 1
ATOM 985 O O . LEU A 1 118 ? 27.128 -5.505 -39.511 1.00 48.22 118 LEU A O 1
#

pLDDT: mean 79.79, std 19.56, range [36.84, 98.0]

Sequence (118 aa):
MEIKKNNNESYSEARLEYLRTPESRPQLELQQLRGIRVKVLNGNLESALIVMQRKMQSSGIERLIKREQTHHIKNSEKRVLARKNLERRIQSQELARKLKAFLIKKVRYARLRTLEIL

Secondary structure (DSSP, 8-state):
---PPPTTHHHHHHHHHTTT-GGGHHHHHHHHT-S------TT-HHHHHHHHHHHHHHTTHHHHHHT--SS---HHHHHHHHHHHHHHHHHHHHHHHHHHHHHHHHHHHHHHHHHS--

Radius of gyration: 30.21 Å; chains: 1; bounding box: 88×48×66 Å

InterPro domains:
  IPR001911 Small ribosomal subunit protein bS21 [PF01165] (38-90)